Protein AF-A0A7C0W9D6-F1 (afdb_monomer_lite)

Foldseek 3Di:
DPDQQEDEAEAQADAQADDPSHVVSLVCLPCVVVVRYHYAYEYADAFAHADTHPPSDDPVCVVRYHHWYFPAPRRVVVVVPRRYDPPDPDDPPVPPPVQPPHSRPRCCVRRVVVVVVVVVD

Structure (mmCIF, N/CA/C/O backbone):
data_AF-A0A7C0W9D6-F1
#
_entry.id   AF-A0A7C0W9D6-F1
#
loop_
_atom_site.group_PDB
_atom_site.id
_atom_site.type_symbol
_atom_site.label_atom_id
_atom_site.label_alt_id
_atom_site.label_comp_id
_atom_site.label_asym_id
_atom_site.label_entity_id
_atom_site.label_seq_id
_atom_site.pdbx_PDB_ins_code
_atom_site.Cartn_x
_atom_site.Cartn_y
_atom_site.Cartn_z
_atom_site.occupancy
_atom_site.B_iso_or_equiv
_atom_site.auth_seq_id
_atom_site.auth_comp_id
_atom_site.auth_asym_id
_atom_site.auth_atom_id
_atom_site.pdbx_PDB_model_num
ATOM 1 N N . MET A 1 1 ? -15.245 0.325 27.986 1.00 41.31 1 MET A N 1
ATOM 2 C CA . MET A 1 1 ? -14.063 0.056 27.142 1.00 41.31 1 MET A CA 1
ATOM 3 C C . MET A 1 1 ? -14.524 0.199 25.704 1.00 41.31 1 MET A C 1
ATOM 5 O O . MET A 1 1 ? -15.308 -0.630 25.262 1.00 41.31 1 MET A O 1
ATOM 9 N N . SER A 1 2 ? -14.191 1.303 25.029 1.00 49.22 2 SER A N 1
ATOM 10 C CA . SER A 1 2 ? -14.479 1.417 23.593 1.00 49.22 2 SER A CA 1
ATOM 11 C C . SER A 1 2 ? -13.699 0.322 22.882 1.00 49.22 2 SER A C 1
ATOM 13 O O . SER A 1 2 ? -12.507 0.193 23.136 1.00 49.22 2 SER A O 1
ATOM 15 N N . ALA A 1 3 ? -14.365 -0.480 22.052 1.00 60.12 3 ALA A N 1
ATOM 16 C CA . ALA A 1 3 ? -13.686 -1.446 21.201 1.00 60.12 3 ALA A CA 1
ATOM 17 C C . ALA A 1 3 ? -12.587 -0.721 20.410 1.00 60.12 3 ALA A C 1
ATOM 19 O O . ALA A 1 3 ? -12.863 0.323 19.808 1.00 60.12 3 ALA A O 1
ATOM 20 N N . ASP A 1 4 ? -11.359 -1.240 20.453 1.00 72.75 4 ASP A N 1
ATOM 21 C CA . ASP A 1 4 ? -10.243 -0.680 19.696 1.00 72.75 4 ASP A CA 1
ATOM 22 C C . ASP A 1 4 ? -10.638 -0.610 18.220 1.00 72.75 4 ASP A C 1
ATOM 24 O O . ASP A 1 4 ? -10.953 -1.621 17.584 1.00 72.75 4 ASP A O 1
ATOM 28 N N . LYS A 1 5 ? -10.694 0.608 17.676 1.00 86.81 5 LYS A N 1
ATOM 29 C CA . LYS A 1 5 ? -11.152 0.847 16.307 1.00 86.81 5 LYS A CA 1
ATOM 30 C C . LYS A 1 5 ? -10.018 0.544 15.328 1.00 86.81 5 LYS A C 1
ATOM 32 O O . LYS A 1 5 ? -9.385 1.449 14.786 1.00 86.81 5 LYS A O 1
ATOM 37 N N . ASN A 1 6 ? -9.746 -0.739 15.129 1.00 92.06 6 ASN A N 1
ATOM 38 C CA . ASN A 1 6 ? -8.698 -1.215 14.233 1.00 92.06 6 ASN A CA 1
ATOM 39 C C . ASN A 1 6 ? -9.218 -1.303 12.789 1.00 92.06 6 ASN A C 1
ATOM 41 O O . ASN A 1 6 ? -10.291 -1.852 12.537 1.00 92.06 6 ASN A O 1
ATOM 45 N N . ILE A 1 7 ? -8.450 -0.779 11.832 1.00 94.06 7 ILE A N 1
ATOM 46 C CA . ILE A 1 7 ? -8.747 -0.840 10.396 1.00 94.06 7 ILE A CA 1
ATOM 47 C C . ILE A 1 7 ? -7.572 -1.484 9.667 1.00 94.06 7 ILE A C 1
ATOM 49 O O . ILE A 1 7 ? -6.440 -1.009 9.750 1.00 94.06 7 ILE A O 1
ATOM 53 N N . LEU A 1 8 ? -7.867 -2.515 8.875 1.00 95.81 8 LEU A N 1
ATOM 54 C CA . LEU A 1 8 ? -6.942 -3.060 7.888 1.00 95.81 8 LEU A CA 1
ATOM 55 C C . LEU A 1 8 ? -7.242 -2.453 6.513 1.00 95.81 8 LEU A C 1
ATOM 57 O O . LEU A 1 8 ? -8.233 -2.796 5.868 1.00 95.81 8 LEU A O 1
ATOM 61 N N . LEU A 1 9 ? -6.370 -1.563 6.047 1.00 96.19 9 LEU A N 1
ATOM 62 C CA . LEU A 1 9 ? -6.449 -0.967 4.720 1.00 96.19 9 LEU A CA 1
ATOM 63 C C . LEU A 1 9 ? -5.709 -1.856 3.714 1.00 96.19 9 LEU A C 1
ATOM 65 O O . LEU A 1 9 ? -4.505 -2.056 3.825 1.00 96.19 9 LEU A O 1
ATOM 69 N N . ILE A 1 10 ? -6.406 -2.389 2.712 1.00 96.19 10 ILE A N 1
ATOM 70 C CA . ILE A 1 10 ? -5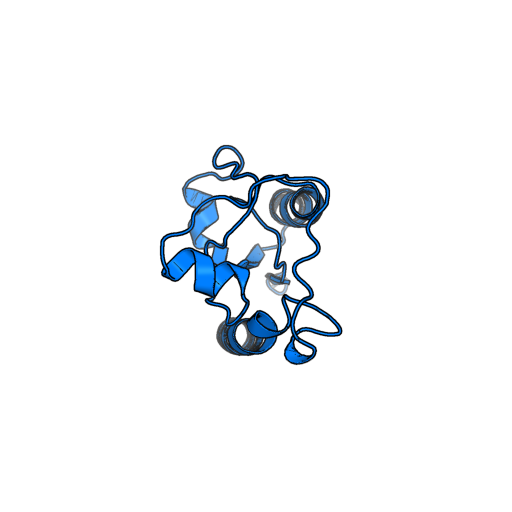.792 -3.229 1.673 1.00 96.19 10 ILE A CA 1
ATOM 71 C C . ILE A 1 10 ? -5.666 -2.403 0.398 1.00 96.19 10 ILE A C 1
ATOM 73 O O . ILE A 1 10 ? -6.663 -2.086 -0.248 1.00 96.19 10 ILE A O 1
ATOM 77 N N . ALA A 1 11 ? -4.436 -2.055 0.026 1.00 95.31 11 ALA A N 1
ATOM 78 C CA . ALA A 1 11 ? -4.179 -1.211 -1.133 1.00 95.31 11 ALA A CA 1
ATOM 79 C C . ALA A 1 11 ? -2.944 -1.687 -1.897 1.00 95.31 11 ALA A C 1
ATOM 81 O O . ALA A 1 11 ? -1.824 -1.626 -1.394 1.00 95.31 11 ALA A O 1
ATOM 82 N N . TYR A 1 12 ? -3.135 -2.110 -3.150 1.00 93.81 12 TYR A N 1
ATOM 83 C CA . TYR A 1 12 ? -2.014 -2.489 -4.017 1.00 93.81 12 TYR A CA 1
ATOM 84 C C . TYR A 1 12 ? -1.092 -1.291 -4.295 1.00 93.81 12 TYR A C 1
ATOM 86 O O . TYR A 1 12 ? 0.126 -1.425 -4.306 1.00 93.81 12 TYR A O 1
ATOM 94 N N . TYR A 1 13 ? -1.678 -0.109 -4.501 1.00 92.88 13 TYR A N 1
ATOM 95 C CA . TYR A 1 13 ? -0.947 1.133 -4.727 1.00 92.88 13 TYR A CA 1
ATOM 96 C C . TYR A 1 13 ? -0.814 1.908 -3.416 1.00 92.88 13 TYR A C 1
ATOM 98 O O . TYR A 1 13 ? -1.795 2.453 -2.910 1.00 92.88 13 TYR A O 1
ATOM 106 N N . PHE A 1 14 ? 0.400 1.961 -2.877 1.00 94.69 14 PHE A N 1
ATOM 107 C CA . PHE A 1 14 ? 0.755 2.707 -1.669 1.00 94.69 14 PHE A CA 1
ATOM 108 C C . PHE A 1 14 ? 2.216 3.187 -1.766 1.00 94.69 14 PHE A C 1
ATOM 110 O O . PHE A 1 14 ? 2.976 2.591 -2.545 1.00 94.69 14 PHE A O 1
ATOM 117 N N . PRO A 1 15 ? 2.651 4.232 -1.029 1.00 92.81 15 PRO A N 1
ATOM 118 C CA . PRO A 1 15 ? 4.053 4.619 -1.024 1.00 92.81 15 PRO A CA 1
ATOM 119 C C . PRO A 1 15 ? 4.971 3.432 -0.650 1.00 92.81 15 PRO A C 1
ATOM 121 O O . PRO A 1 15 ? 4.622 2.589 0.185 1.00 92.81 15 PRO A O 1
ATOM 124 N N . PRO A 1 16 ? 6.135 3.304 -1.304 1.00 91.69 16 PRO A N 1
ATOM 125 C CA . PRO A 1 16 ? 6.836 4.347 -2.052 1.00 91.69 16 PRO A CA 1
ATOM 126 C C . PRO A 1 16 ? 6.434 4.480 -3.530 1.00 91.69 16 PRO A C 1
ATOM 128 O O . PRO A 1 16 ? 7.131 5.146 -4.279 1.00 91.69 16 PRO A O 1
ATOM 131 N N . LEU A 1 17 ? 5.356 3.855 -4.011 1.00 91.06 17 LEU A N 1
ATOM 132 C CA . LEU A 1 17 ? 4.892 4.086 -5.386 1.00 91.06 17 LEU A CA 1
ATOM 133 C C . LEU A 1 17 ? 4.437 5.558 -5.552 1.00 91.06 17 LEU A C 1
ATOM 135 O O . LEU A 1 17 ? 3.785 6.105 -4.667 1.00 91.06 17 LEU A O 1
ATOM 139 N N . GLY A 1 18 ? 4.791 6.212 -6.665 1.00 85.56 18 GLY A N 1
ATOM 140 C CA . GLY A 1 18 ? 4.623 7.670 -6.828 1.00 85.56 18 GLY A CA 1
ATOM 141 C C . GLY A 1 18 ? 3.372 8.146 -7.584 1.00 85.56 18 GLY A C 1
ATOM 142 O O . GLY A 1 18 ? 2.940 9.281 -7.394 1.00 85.56 18 GLY A O 1
ATOM 143 N N . MET A 1 19 ? 2.757 7.286 -8.402 1.00 83.19 19 MET A N 1
ATOM 144 C CA . MET A 1 19 ? 1.717 7.684 -9.373 1.00 83.19 19 MET A CA 1
ATOM 145 C C . MET A 1 19 ? 0.306 7.829 -8.762 1.00 83.19 19 MET A C 1
ATOM 147 O O . MET A 1 19 ? 0.031 7.374 -7.653 1.00 83.19 19 MET A O 1
ATOM 151 N N . GLY A 1 20 ? -0.640 8.365 -9.545 1.00 78.44 20 GLY A N 1
ATOM 152 C CA . GLY A 1 20 ? -1.996 8.750 -9.108 1.00 78.44 20 GLY A CA 1
ATOM 153 C C . GLY A 1 20 ? -2.865 7.686 -8.412 1.00 78.44 20 GLY A C 1
ATOM 154 O O . GLY A 1 20 ? -3.822 8.043 -7.730 1.00 78.44 20 GLY A O 1
ATOM 155 N N . GLY A 1 21 ? -2.535 6.393 -8.500 1.00 82.06 21 GLY A N 1
ATOM 156 C CA . GLY A 1 21 ? -3.222 5.335 -7.741 1.00 82.06 21 GLY A CA 1
ATOM 157 C C . GLY A 1 21 ? -2.979 5.375 -6.224 1.00 82.06 21 GLY A C 1
ATOM 158 O O . GLY A 1 21 ? -3.708 4.734 -5.474 1.00 82.06 21 GLY A O 1
ATOM 159 N N . VAL A 1 22 ? -1.973 6.128 -5.771 1.00 91.50 22 VAL A N 1
ATOM 160 C CA . VAL A 1 22 ? -1.460 6.101 -4.392 1.00 91.50 22 VAL A CA 1
ATOM 161 C C . VAL A 1 22 ? -2.120 7.143 -3.484 1.00 91.50 22 VAL A C 1
ATOM 163 O O . VAL A 1 22 ? -2.215 6.946 -2.276 1.00 91.50 22 VAL A O 1
ATOM 166 N N . GLY A 1 23 ? -2.631 8.241 -4.048 1.00 92.25 23 GLY A N 1
ATOM 167 C CA . GLY A 1 23 ? -3.124 9.375 -3.258 1.00 92.25 23 GLY A CA 1
ATOM 168 C C . GLY A 1 23 ? -4.269 9.024 -2.300 1.00 92.25 23 GLY A C 1
ATOM 169 O O . GLY A 1 23 ? -4.267 9.471 -1.157 1.00 92.25 23 GLY A O 1
ATOM 170 N N . ARG A 1 24 ? -5.226 8.185 -2.725 1.00 92.69 24 ARG A N 1
ATOM 171 C CA . ARG A 1 24 ? -6.401 7.838 -1.900 1.00 92.69 24 ARG A CA 1
ATOM 172 C C . ARG A 1 24 ? -6.040 6.959 -0.706 1.00 92.69 24 ARG A C 1
ATOM 174 O O . ARG A 1 24 ? -6.488 7.223 0.404 1.00 92.69 24 ARG A O 1
ATOM 181 N N . SER A 1 25 ? -5.240 5.919 -0.936 1.00 94.62 25 SER A N 1
ATOM 182 C CA . SER A 1 25 ? -4.799 5.009 0.124 1.00 94.62 25 SER A CA 1
ATOM 183 C C . SER A 1 25 ? -3.904 5.735 1.126 1.00 94.62 25 SER A C 1
ATOM 185 O O . SER A 1 25 ? -4.084 5.570 2.328 1.00 94.62 25 SER A O 1
ATOM 187 N N . TYR A 1 26 ? -3.009 6.601 0.642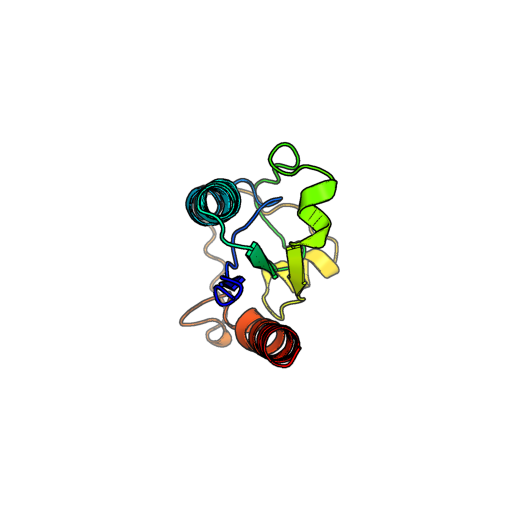 1.00 95.25 26 TYR A N 1
ATOM 188 C CA . TYR A 1 26 ? -2.174 7.443 1.493 1.00 95.25 26 TYR A CA 1
ATOM 189 C C . TYR A 1 26 ? -2.995 8.420 2.348 1.00 95.25 26 TYR A C 1
ATOM 191 O O . TYR A 1 26 ? -2.792 8.487 3.559 1.00 95.25 26 TYR A O 1
ATOM 199 N N . ALA A 1 27 ? -3.970 9.117 1.757 1.00 94.31 27 ALA A N 1
ATOM 200 C CA . ALA A 1 27 ? -4.834 10.033 2.500 1.00 94.31 27 ALA A CA 1
ATOM 201 C C . ALA A 1 27 ? -5.605 9.311 3.621 1.00 94.31 27 ALA A C 1
ATOM 203 O O . ALA A 1 27 ? -5.617 9.775 4.758 1.00 94.31 27 ALA A O 1
ATOM 204 N N . LEU A 1 28 ? -6.193 8.144 3.336 1.00 94.75 28 LEU A N 1
ATOM 205 C CA . LEU A 1 28 ? -6.878 7.348 4.361 1.00 94.75 28 LEU A CA 1
ATOM 206 C C . LEU A 1 28 ? -5.928 6.927 5.486 1.00 94.75 28 LEU A C 1
ATOM 208 O O . LEU A 1 28 ? -6.267 7.091 6.655 1.00 94.75 28 LEU A O 1
ATOM 212 N N . PHE A 1 29 ? -4.736 6.436 5.138 1.00 95.31 29 PHE A N 1
ATOM 213 C CA . PHE A 1 29 ? -3.724 6.023 6.109 1.00 95.31 29 PHE A CA 1
ATOM 214 C C . PHE A 1 29 ? -3.312 7.164 7.053 1.00 95.31 29 PHE A C 1
ATOM 216 O O . PHE A 1 29 ? -3.193 6.939 8.252 1.00 95.31 29 PHE A O 1
ATOM 223 N N . ARG A 1 30 ? -3.159 8.393 6.543 1.00 94.31 30 ARG A N 1
ATOM 224 C CA . ARG A 1 30 ? -2.742 9.553 7.352 1.00 94.31 30 ARG A CA 1
ATOM 225 C C . ARG A 1 30 ? -3.871 10.192 8.157 1.00 94.31 30 ARG A C 1
ATOM 227 O O . ARG A 1 30 ? -3.619 10.691 9.248 1.00 94.31 30 ARG A O 1
ATOM 234 N N . HIS A 1 31 ? -5.103 10.208 7.646 1.00 94.62 31 HIS A N 1
ATOM 235 C CA . HIS A 1 31 ? -6.197 10.937 8.298 1.00 94.62 31 HIS A CA 1
ATOM 236 C C . HIS A 1 31 ? -6.982 10.103 9.314 1.00 94.62 31 HIS A C 1
ATOM 238 O O . HIS A 1 31 ? -7.417 10.646 10.325 1.00 94.62 31 HIS A O 1
ATOM 244 N N . LEU A 1 32 ? -7.155 8.797 9.096 1.00 93.69 32 LEU A N 1
ATOM 245 C CA . LEU A 1 32 ? -7.920 7.934 10.008 1.00 93.69 32 LEU A CA 1
ATOM 246 C C . LEU A 1 32 ? -7.366 7.887 11.452 1.00 93.69 32 LEU A C 1
ATOM 248 O O . LEU A 1 32 ? -8.188 7.909 12.373 1.00 93.69 32 LEU A O 1
ATOM 252 N N . PRO A 1 33 ? -6.038 7.912 11.698 1.00 92.19 33 PRO A N 1
ATOM 253 C CA . PRO A 1 33 ? -5.491 8.032 13.052 1.00 92.19 33 PRO A CA 1
ATOM 254 C C . PRO A 1 33 ? -5.997 9.251 13.829 1.00 92.19 33 PRO A C 1
ATOM 256 O O . PRO A 1 33 ? -6.300 9.135 15.016 1.00 92.19 33 PRO A O 1
ATOM 259 N N . ASN A 1 34 ? -6.223 10.385 13.155 1.00 92.81 34 ASN A N 1
ATOM 260 C CA . ASN A 1 34 ? -6.761 11.601 13.783 1.00 92.81 34 ASN A CA 1
ATOM 261 C C . ASN A 1 34 ? -8.218 11.443 14.252 1.00 92.81 34 ASN A C 1
ATOM 263 O O . ASN A 1 34 ? -8.700 12.233 15.058 1.00 92.81 34 ASN A O 1
ATOM 267 N N . HIS A 1 35 ? -8.922 10.417 13.769 1.00 91.94 35 HIS A N 1
ATOM 268 C CA . HIS A 1 35 ? -10.281 10.069 14.186 1.00 91.94 35 HIS A CA 1
ATOM 269 C C . HIS A 1 35 ? -10.314 8.913 15.204 1.00 91.94 35 HIS A C 1
ATOM 271 O O . HIS A 1 35 ? -11.378 8.344 15.465 1.00 91.94 35 HIS A O 1
ATOM 277 N N . GLY A 1 36 ? -9.161 8.561 15.785 1.00 91.12 36 GLY A N 1
ATOM 278 C CA . GLY A 1 36 ? -9.039 7.514 16.800 1.00 91.12 36 GLY A CA 1
ATOM 279 C C . GLY A 1 36 ? -9.071 6.093 16.237 1.00 91.12 36 GLY A C 1
ATOM 280 O O . GLY A 1 36 ? -9.425 5.168 16.967 1.00 91.12 36 GLY A O 1
ATOM 281 N N . TYR A 1 37 ? -8.746 5.912 14.953 1.00 93.00 37 TYR A N 1
ATOM 282 C CA . TYR A 1 37 ? -8.587 4.589 14.347 1.00 93.00 37 TYR A CA 1
ATOM 283 C C . TYR A 1 37 ? -7.122 4.171 14.326 1.00 93.00 37 TYR A C 1
ATOM 285 O O . TYR A 1 37 ? -6.259 4.936 13.901 1.00 93.00 37 TYR A O 1
ATOM 293 N N . ARG A 1 38 ? -6.835 2.921 14.681 1.00 92.62 38 ARG A N 1
ATOM 294 C CA . ARG A 1 38 ? -5.516 2.335 14.438 1.00 92.62 38 ARG A CA 1
ATOM 295 C C . ARG A 1 38 ? -5.516 1.701 13.054 1.00 92.62 38 ARG A C 1
ATOM 297 O O . ARG A 1 38 ? -6.258 0.752 12.809 1.00 92.62 38 ARG A O 1
ATOM 304 N N . VAL A 1 39 ? -4.712 2.239 12.142 1.00 94.81 39 VAL A N 1
ATOM 305 C CA . VAL A 1 39 ? -4.673 1.779 10.750 1.00 94.81 39 VAL A CA 1
ATOM 306 C C . VAL A 1 39 ? -3.434 0.941 10.510 1.00 94.81 39 VAL A C 1
ATOM 308 O O . VAL A 1 39 ? -2.317 1.409 10.694 1.00 94.81 39 VAL A O 1
ATOM 311 N N . THR A 1 40 ? -3.639 -0.272 10.018 1.00 95.81 40 THR A N 1
ATOM 312 C CA . THR A 1 40 ? -2.587 -1.095 9.428 1.00 95.81 40 THR A CA 1
ATOM 313 C C . THR A 1 40 ? -2.846 -1.180 7.936 1.00 95.81 40 THR A C 1
ATOM 315 O O . THR A 1 40 ? -3.973 -1.441 7.517 1.00 95.81 40 THR A O 1
ATOM 318 N N . ILE A 1 41 ? -1.824 -0.968 7.112 1.00 96.62 41 ILE A N 1
ATOM 319 C CA . ILE A 1 41 ? -1.949 -1.078 5.661 1.00 96.62 41 ILE A CA 1
ATOM 320 C C . ILE A 1 41 ? -1.232 -2.313 5.133 1.00 96.62 41 ILE A C 1
ATOM 322 O O . ILE A 1 41 ? -0.062 -2.557 5.409 1.00 96.62 41 ILE A O 1
ATOM 326 N N . LEU A 1 42 ? -1.947 -3.087 4.324 1.00 97.25 42 LEU A N 1
ATOM 327 C CA . LEU A 1 42 ? -1.428 -4.209 3.567 1.00 97.25 42 LEU A CA 1
ATOM 328 C C . LEU A 1 42 ? -1.230 -3.790 2.109 1.00 97.25 42 LEU A C 1
ATOM 330 O O . LEU A 1 42 ? -2.189 -3.482 1.398 1.00 97.25 42 LEU A O 1
ATOM 334 N N . THR A 1 43 ? 0.019 -3.823 1.654 1.00 96.25 43 THR A N 1
ATOM 335 C CA . THR A 1 43 ? 0.400 -3.430 0.293 1.00 96.25 43 THR A CA 1
ATOM 336 C C . THR A 1 43 ? 1.412 -4.396 -0.332 1.00 96.25 43 THR A C 1
ATOM 338 O O . THR A 1 43 ? 1.808 -5.402 0.270 1.00 96.25 43 THR A O 1
ATOM 341 N N . VAL A 1 44 ? 1.791 -4.145 -1.583 1.00 95.50 44 VAL A N 1
ATOM 342 C CA . VAL A 1 44 ? 2.735 -4.970 -2.340 1.00 95.50 44 VAL A CA 1
ATOM 343 C C . VAL A 1 44 ? 4.181 -4.541 -2.062 1.00 95.50 44 VAL A C 1
ATOM 345 O O . VAL A 1 44 ? 4.480 -3.371 -1.829 1.00 95.50 44 VAL A O 1
ATOM 348 N N . LYS A 1 45 ? 5.117 -5.493 -2.083 1.00 94.88 45 LYS A N 1
ATOM 349 C CA . LYS A 1 45 ? 6.560 -5.199 -2.128 1.00 94.88 45 LYS A CA 1
ATOM 350 C C . LYS A 1 45 ? 6.930 -4.521 -3.455 1.00 94.88 45 LYS A C 1
ATOM 352 O O . LYS A 1 45 ? 6.181 -4.606 -4.418 1.00 94.88 45 LYS A O 1
ATOM 357 N N . ASN A 1 46 ? 8.124 -3.935 -3.537 1.00 92.00 46 ASN A N 1
ATOM 358 C CA . ASN A 1 46 ? 8.594 -3.202 -4.721 1.00 92.00 46 ASN A CA 1
ATOM 359 C C . ASN A 1 46 ? 8.348 -3.947 -6.048 1.00 92.00 46 ASN A C 1
ATOM 361 O O . ASN A 1 46 ? 8.631 -5.137 -6.181 1.00 92.00 46 ASN A O 1
ATOM 365 N N . ILE A 1 47 ? 7.850 -3.238 -7.047 1.00 91.00 47 ILE A N 1
ATOM 366 C CA . ILE A 1 47 ? 7.544 -3.777 -8.373 1.00 91.00 47 ILE A CA 1
ATOM 367 C C . ILE A 1 47 ? 8.187 -2.906 -9.447 1.00 91.00 47 ILE A C 1
ATOM 369 O O . ILE A 1 47 ? 8.575 -1.769 -9.196 1.00 91.00 47 ILE A O 1
ATOM 373 N N . VAL A 1 48 ? 8.262 -3.382 -10.683 1.00 88.06 48 VAL A N 1
ATOM 374 C CA . VAL A 1 48 ? 8.576 -2.488 -11.798 1.00 88.06 48 VAL A CA 1
ATOM 375 C C . VAL A 1 48 ? 7.469 -1.443 -11.902 1.00 88.06 48 VAL A C 1
ATOM 377 O O . VAL A 1 48 ? 6.323 -1.765 -12.227 1.00 88.06 48 VAL A O 1
ATOM 380 N N . TYR A 1 49 ? 7.820 -0.195 -11.604 1.00 86.12 49 TYR A N 1
ATOM 381 C CA . TYR A 1 49 ? 6.900 0.932 -11.596 1.00 86.12 49 TYR A CA 1
ATOM 382 C C . TYR A 1 49 ? 7.579 2.180 -12.173 1.00 86.12 49 TYR A C 1
ATOM 384 O O . TYR A 1 49 ? 8.806 2.276 -12.089 1.00 86.12 49 TYR A O 1
ATOM 392 N N . PRO A 1 50 ? 6.829 3.107 -12.798 1.00 85.06 50 PRO A N 1
ATOM 393 C CA . PRO A 1 50 ? 7.420 4.297 -13.408 1.00 85.06 50 PRO A CA 1
ATOM 394 C C . PRO A 1 50 ? 8.133 5.209 -12.406 1.00 85.06 50 PRO A C 1
ATOM 396 O O . PRO A 1 50 ? 9.229 5.689 -12.686 1.00 85.06 50 PRO A O 1
ATOM 399 N N . GLU A 1 51 ? 7.528 5.419 -11.237 1.00 87.25 51 GLU A N 1
ATOM 400 C CA . GLU A 1 51 ? 7.955 6.447 -10.291 1.00 87.25 51 GLU A CA 1
ATOM 401 C C . GLU A 1 51 ? 7.876 5.958 -8.846 1.00 87.25 51 GLU A C 1
ATOM 403 O O . GLU A 1 51 ? 6.895 5.325 -8.446 1.00 87.25 51 GLU A O 1
ATOM 408 N N . TYR A 1 52 ? 8.908 6.288 -8.073 1.00 89.75 52 TYR A N 1
ATOM 409 C CA . TYR A 1 52 ? 8.993 6.018 -6.646 1.00 89.75 52 TYR A CA 1
ATOM 410 C C . TYR A 1 52 ? 9.154 7.333 -5.883 1.00 89.75 52 TYR A C 1
ATOM 412 O O . TYR A 1 52 ? 10.073 8.095 -6.168 1.00 89.75 52 TYR A O 1
ATOM 420 N N . ASP A 1 53 ? 8.281 7.566 -4.910 1.00 89.75 53 ASP A N 1
ATOM 421 C CA . ASP A 1 53 ? 8.305 8.710 -4.008 1.00 89.75 53 ASP A CA 1
ATOM 422 C C . ASP A 1 53 ? 8.448 8.214 -2.563 1.00 89.75 53 ASP A C 1
ATOM 424 O O . ASP A 1 53 ? 7.500 7.722 -1.946 1.00 89.75 53 ASP A O 1
ATOM 428 N N . HIS A 1 54 ? 9.668 8.324 -2.039 1.00 87.62 54 HIS A N 1
ATOM 429 C CA . HIS A 1 54 ? 10.012 7.936 -0.672 1.00 87.62 54 HIS A CA 1
ATOM 430 C C . HIS A 1 54 ? 9.765 9.055 0.348 1.00 87.62 54 HIS A C 1
ATOM 432 O O . HIS A 1 54 ? 9.865 8.806 1.542 1.00 87.62 54 HIS A O 1
ATOM 438 N N . THR A 1 55 ? 9.435 10.272 -0.096 1.00 88.12 55 THR A N 1
ATOM 439 C CA . THR A 1 55 ? 9.296 11.440 0.792 1.00 88.12 55 THR A CA 1
ATOM 440 C C . THR A 1 55 ? 7.977 11.455 1.564 1.00 88.12 55 THR A C 1
ATOM 442 O O . THR A 1 55 ? 7.833 12.198 2.529 1.00 88.12 55 THR A O 1
ATOM 445 N N . ARG A 1 56 ? 7.011 10.624 1.152 1.00 84.12 56 ARG A N 1
ATOM 446 C CA . ARG A 1 56 ? 5.660 10.562 1.731 1.00 84.12 56 ARG A CA 1
ATOM 447 C C . ARG A 1 56 ? 5.547 9.729 3.009 1.00 84.12 56 ARG A C 1
ATOM 449 O O . ARG A 1 56 ? 4.489 9.766 3.620 1.00 84.12 56 ARG A O 1
ATOM 456 N N . LEU A 1 57 ? 6.560 8.948 3.380 1.00 88.12 57 LEU A N 1
ATOM 457 C CA . LEU A 1 57 ? 6.512 8.095 4.572 1.00 88.12 57 LEU A CA 1
ATOM 458 C C . LEU A 1 57 ? 7.552 8.536 5.593 1.00 88.12 57 LEU A C 1
ATOM 460 O O . LEU A 1 57 ? 8.692 8.835 5.239 1.00 88.12 57 LEU A O 1
ATOM 464 N N . GLU A 1 58 ? 7.157 8.520 6.859 1.00 88.19 58 GLU A N 1
ATOM 465 C CA . GLU A 1 58 ? 8.058 8.678 7.995 1.00 88.19 58 GLU A CA 1
ATOM 466 C C . GLU A 1 58 ? 8.560 7.299 8.458 1.00 88.19 58 GLU A C 1
ATOM 468 O O . GLU A 1 58 ? 7.917 6.275 8.229 1.00 88.19 58 GLU A O 1
ATOM 473 N N . GLY A 1 59 ? 9.713 7.239 9.133 1.00 85.50 59 GLY A N 1
ATOM 474 C CA . GLY A 1 59 ? 10.281 5.962 9.592 1.00 85.50 59 GLY A CA 1
ATOM 475 C C . GLY A 1 59 ? 9.380 5.192 10.570 1.00 85.50 59 GLY A C 1
ATOM 476 O O . GLY A 1 59 ? 9.402 3.966 10.581 1.00 85.50 59 GLY A O 1
ATOM 477 N N . SER A 1 60 ? 8.555 5.901 11.341 1.00 85.75 60 SER A N 1
ATOM 478 C CA . SER A 1 60 ? 7.551 5.335 12.252 1.00 85.75 60 SER A CA 1
ATOM 479 C C . SER A 1 60 ? 6.358 4.707 11.524 1.00 85.75 60 SER A C 1
ATOM 481 O O . SER A 1 60 ? 5.728 3.794 12.057 1.00 85.75 60 SER A O 1
ATOM 483 N N . ASP A 1 61 ? 6.045 5.148 10.300 1.00 89.38 61 ASP A N 1
ATOM 484 C CA . ASP A 1 61 ? 4.913 4.612 9.536 1.00 89.38 61 ASP A CA 1
ATOM 485 C C . ASP A 1 61 ? 5.147 3.143 9.149 1.00 89.38 61 ASP A C 1
ATOM 487 O O . ASP A 1 61 ? 4.193 2.373 9.029 1.00 89.38 61 ASP A O 1
ATOM 491 N N . GLU A 1 62 ? 6.411 2.733 8.991 1.00 89.75 62 GLU A N 1
ATOM 492 C CA . GLU A 1 62 ? 6.805 1.380 8.579 1.00 89.75 62 GLU A CA 1
ATOM 493 C C . GLU A 1 62 ? 6.325 0.284 9.543 1.00 89.75 62 GLU A C 1
ATOM 495 O O . GLU A 1 62 ? 6.067 -0.836 9.104 1.00 89.75 62 GLU A O 1
ATOM 500 N N . GLU A 1 63 ? 6.096 0.601 10.820 1.00 89.88 63 GLU A N 1
ATOM 501 C CA . GLU A 1 63 ? 5.528 -0.341 11.796 1.00 89.88 63 GLU A CA 1
ATOM 502 C C . GLU A 1 63 ? 4.095 -0.764 11.444 1.00 89.88 63 GLU A C 1
ATOM 504 O O . GLU A 1 63 ? 3.675 -1.889 11.721 1.00 89.88 63 GLU A O 1
ATOM 509 N N . ASN A 1 64 ? 3.344 0.125 10.790 1.00 93.38 64 ASN A N 1
ATOM 510 C CA . ASN A 1 64 ? 1.954 -0.099 10.407 1.00 93.38 64 ASN A CA 1
ATOM 511 C C . ASN A 1 64 ? 1.806 -0.537 8.941 1.00 93.38 64 ASN A C 1
ATOM 513 O O . ASN A 1 64 ? 0.679 -0.726 8.471 1.00 93.38 64 ASN A O 1
ATOM 517 N N . ILE A 1 65 ? 2.914 -0.709 8.207 1.00 95.81 65 ILE A N 1
ATOM 518 C CA . ILE A 1 65 ? 2.905 -1.070 6.787 1.00 95.81 65 ILE A CA 1
ATOM 519 C C . ILE A 1 65 ? 3.404 -2.501 6.584 1.00 95.81 65 ILE A C 1
ATOM 521 O O . ILE A 1 65 ? 4.584 -2.823 6.697 1.00 95.81 65 ILE A O 1
ATOM 525 N N . ILE A 1 66 ? 2.503 -3.371 6.143 1.00 96.12 66 ILE A N 1
ATOM 526 C CA . ILE A 1 66 ? 2.794 -4.773 5.860 1.00 96.12 66 ILE A CA 1
ATOM 527 C C . ILE A 1 66 ? 2.899 -4.966 4.350 1.00 96.12 66 ILE A C 1
ATOM 529 O O . ILE A 1 66 ? 1.931 -4.805 3.604 1.00 96.12 66 ILE A O 1
ATOM 533 N N . ARG A 1 67 ? 4.090 -5.354 3.878 1.00 96.06 67 ARG A N 1
ATOM 534 C CA . ARG A 1 67 ? 4.363 -5.565 2.447 1.00 96.06 67 ARG A CA 1
ATOM 535 C C . ARG A 1 67 ? 4.462 -7.037 2.089 1.00 96.06 67 ARG A C 1
ATOM 537 O O . ARG A 1 67 ? 5.348 -7.759 2.551 1.00 96.06 67 ARG A O 1
ATOM 544 N N . THR A 1 68 ? 3.605 -7.480 1.178 1.00 96.38 68 THR A N 1
ATOM 545 C CA . THR A 1 68 ? 3.569 -8.868 0.698 1.00 96.38 68 THR A CA 1
ATOM 546 C C . THR A 1 68 ? 4.150 -9.010 -0.704 1.00 96.38 68 THR A C 1
ATOM 548 O O . THR A 1 68 ? 4.120 -8.091 -1.520 1.00 96.38 68 THR A O 1
ATOM 551 N N . GLY A 1 69 ? 4.741 -10.174 -0.983 1.00 93.62 69 GLY A N 1
ATOM 552 C CA . GLY A 1 69 ? 5.153 -10.512 -2.345 1.00 93.62 69 GLY A CA 1
ATOM 553 C C . GLY A 1 69 ? 3.944 -10.720 -3.256 1.00 93.62 69 GLY A C 1
ATOM 554 O O . GLY A 1 69 ? 2.836 -10.959 -2.784 1.00 93.62 69 GLY A O 1
ATOM 555 N N . SER A 1 70 ? 4.164 -10.672 -4.563 1.00 92.38 70 SER A N 1
ATOM 556 C CA . SER A 1 70 ? 3.148 -10.952 -5.574 1.00 92.38 70 SER A CA 1
ATOM 557 C C . SER A 1 70 ? 3.741 -11.783 -6.708 1.00 92.38 70 SER A C 1
ATOM 559 O O . SER A 1 70 ? 4.943 -11.729 -6.972 1.00 92.38 70 SER A O 1
ATOM 561 N N . TYR A 1 71 ? 2.886 -12.545 -7.386 1.00 88.69 71 TYR A N 1
ATOM 562 C CA . TYR A 1 71 ? 3.239 -13.302 -8.593 1.00 88.69 71 TYR A CA 1
ATOM 563 C C . TYR A 1 71 ? 2.835 -12.549 -9.869 1.00 88.69 71 TYR A C 1
ATOM 565 O O . TYR A 1 71 ? 2.446 -13.151 -10.867 1.00 88.69 71 TYR A O 1
ATOM 573 N N . ASP A 1 72 ? 2.852 -11.215 -9.817 1.00 86.50 72 ASP A N 1
ATOM 574 C CA . ASP A 1 72 ? 2.545 -10.376 -10.973 1.00 86.50 72 ASP A CA 1
ATOM 575 C C . ASP A 1 72 ? 3.789 -10.160 -11.864 1.00 86.50 72 ASP A C 1
ATOM 577 O O . ASP A 1 72 ? 4.923 -10.231 -11.374 1.00 86.50 72 ASP A O 1
ATOM 581 N N . PRO A 1 73 ? 3.611 -9.875 -13.173 1.00 85.06 73 PRO A N 1
ATOM 582 C CA . PRO A 1 73 ? 4.732 -9.656 -14.090 1.00 85.06 73 PRO A CA 1
ATOM 583 C C . PRO A 1 73 ? 5.682 -8.563 -13.611 1.00 85.06 73 PRO A C 1
ATOM 585 O O . PRO A 1 73 ? 6.896 -8.680 -13.739 1.00 85.06 73 PRO A O 1
ATOM 588 N N . SER A 1 74 ? 5.133 -7.493 -13.033 1.00 86.19 74 SER A N 1
ATOM 589 C CA . SER A 1 74 ? 5.911 -6.352 -12.555 1.00 86.19 74 SER A CA 1
ATOM 590 C C . SER A 1 74 ? 6.834 -6.702 -11.389 1.00 86.19 74 SER A C 1
ATOM 592 O O . SER A 1 74 ? 7.947 -6.188 -11.329 1.00 86.19 74 SER A O 1
ATOM 594 N N . ARG A 1 75 ? 6.419 -7.586 -10.484 1.00 88.06 75 ARG A N 1
ATOM 595 C CA . ARG A 1 75 ? 7.231 -8.069 -9.370 1.00 88.06 75 ARG A CA 1
ATOM 596 C C . ARG A 1 75 ? 8.266 -9.071 -9.846 1.00 88.06 75 ARG A C 1
ATOM 598 O O . ARG A 1 75 ? 9.405 -8.994 -9.402 1.00 88.06 75 ARG A O 1
ATOM 605 N N . LEU A 1 76 ? 7.902 -9.967 -10.762 1.00 86.81 76 LEU A N 1
ATOM 606 C CA . LEU A 1 76 ? 8.855 -10.915 -11.336 1.00 86.81 76 LEU A CA 1
ATOM 607 C C . LEU A 1 76 ? 9.974 -10.186 -12.092 1.00 86.81 76 LEU A C 1
ATOM 609 O O . LEU A 1 76 ? 11.146 -10.450 -11.848 1.00 86.81 76 LEU A O 1
ATOM 613 N N . MET A 1 77 ? 9.622 -9.203 -12.925 1.00 86.12 77 MET A N 1
ATOM 614 C CA . MET A 1 77 ? 10.600 -8.342 -13.596 1.00 86.12 77 MET A CA 1
ATOM 615 C C . MET A 1 77 ? 11.469 -7.569 -12.594 1.00 86.12 77 MET A C 1
ATOM 617 O O . MET A 1 77 ? 12.672 -7.437 -12.809 1.00 86.12 77 MET A O 1
ATOM 621 N N . TYR A 1 78 ? 10.889 -7.113 -11.477 1.00 87.94 78 TYR A N 1
ATOM 622 C CA . TYR A 1 78 ? 11.640 -6.434 -10.417 1.00 87.94 78 TYR A CA 1
ATOM 623 C C . TYR A 1 78 ? 12.681 -7.350 -9.773 1.00 87.94 78 TYR A C 1
ATOM 625 O O . TYR A 1 78 ? 13.822 -6.950 -9.558 1.00 87.94 78 TYR A O 1
ATOM 633 N N . LEU A 1 79 ? 12.299 -8.598 -9.494 1.00 88.12 79 LEU A N 1
ATOM 634 C CA . LEU A 1 79 ? 13.203 -9.614 -8.957 1.00 88.12 79 LEU A CA 1
ATOM 635 C C . LEU A 1 79 ? 14.286 -10.021 -9.966 1.00 88.12 79 LEU A C 1
ATOM 637 O O . LEU A 1 79 ? 15.400 -10.321 -9.556 1.00 88.12 79 LEU A O 1
ATOM 641 N N . ALA A 1 80 ? 13.988 -9.963 -11.266 1.00 87.06 80 ALA A N 1
ATOM 642 C CA . ALA A 1 80 ? 14.955 -10.171 -12.344 1.00 87.06 80 ALA A CA 1
ATOM 643 C C . ALA A 1 80 ? 15.911 -8.975 -12.567 1.00 87.06 80 ALA A C 1
ATOM 645 O O . ALA A 1 80 ? 16.743 -9.017 -13.468 1.00 87.06 80 ALA A O 1
ATOM 646 N N . GLY A 1 81 ? 15.805 -7.906 -11.767 1.00 84.69 81 GLY A N 1
ATOM 647 C CA . GLY A 1 81 ? 16.721 -6.760 -11.791 1.00 84.69 81 GLY A CA 1
ATOM 648 C C . GLY A 1 81 ? 16.233 -5.549 -12.591 1.00 84.69 81 GLY A C 1
ATOM 649 O O . GLY A 1 81 ? 16.887 -4.504 -12.568 1.00 84.69 81 GLY A O 1
ATOM 650 N N . LEU A 1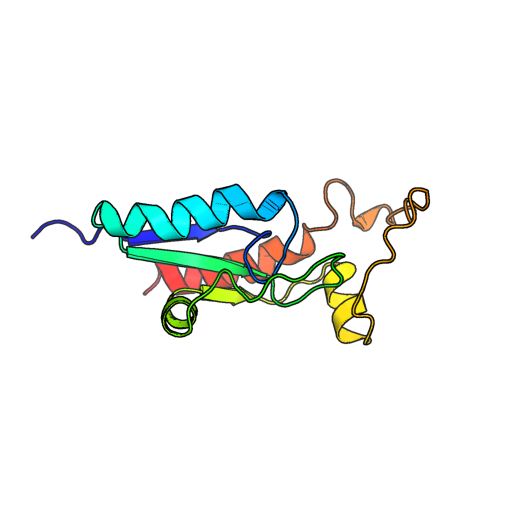 82 ? 15.071 -5.625 -13.248 1.00 83.19 82 LEU A N 1
ATOM 651 C CA . LEU A 1 82 ? 14.476 -4.472 -13.926 1.00 83.19 82 LEU A CA 1
ATOM 652 C C . LEU A 1 82 ? 13.875 -3.525 -12.882 1.00 83.19 82 LEU A C 1
ATOM 654 O O . LEU A 1 82 ? 13.057 -3.931 -12.068 1.00 83.19 82 LEU A O 1
ATOM 658 N N . ARG A 1 83 ? 14.262 -2.245 -12.882 1.00 70.81 83 ARG A N 1
ATOM 659 C CA . ARG A 1 83 ? 13.793 -1.286 -11.856 1.00 70.81 83 ARG A CA 1
ATOM 660 C C . ARG A 1 83 ? 12.732 -0.311 -12.353 1.00 70.81 83 ARG A C 1
ATOM 662 O O . ARG A 1 83 ? 11.822 0.025 -11.602 1.00 70.81 83 ARG A O 1
ATOM 669 N N . LYS A 1 84 ? 12.828 0.129 -13.609 1.00 68.00 84 LYS A N 1
ATOM 670 C CA . LYS A 1 84 ? 11.940 1.143 -14.190 1.00 68.00 84 LYS A CA 1
ATOM 671 C C . LYS A 1 84 ? 11.173 0.575 -15.372 1.00 68.00 84 LYS A C 1
ATOM 673 O O . LYS A 1 84 ? 11.750 -0.096 -16.224 1.00 68.00 84 LYS A O 1
ATOM 678 N N . LYS A 1 85 ? 9.879 0.889 -15.440 1.00 65.38 85 LYS A N 1
ATOM 679 C CA . LYS A 1 85 ? 9.121 0.751 -16.685 1.00 65.38 85 LYS A CA 1
ATOM 680 C C . LYS A 1 85 ? 9.372 2.015 -17.495 1.00 65.38 85 LYS A C 1
ATOM 682 O O . LYS A 1 85 ? 9.092 3.101 -16.992 1.00 65.38 85 LYS A O 1
ATOM 687 N N . ALA A 1 86 ? 9.895 1.894 -18.713 1.00 55.81 86 ALA A N 1
ATOM 688 C CA . ALA A 1 86 ? 9.933 3.036 -19.616 1.00 55.81 86 ALA A CA 1
ATOM 689 C C . ALA A 1 86 ? 8.486 3.498 -19.848 1.00 55.81 86 ALA A C 1
ATOM 691 O O . ALA A 1 86 ? 7.624 2.688 -20.199 1.00 55.81 86 ALA A O 1
ATOM 692 N N . VAL A 1 87 ? 8.206 4.779 -19.609 1.00 51.97 87 VAL A N 1
ATOM 693 C CA . VAL A 1 87 ? 6.931 5.406 -19.977 1.00 51.97 87 VAL A CA 1
ATOM 694 C C . VAL A 1 87 ? 6.982 5.659 -21.486 1.00 51.97 87 VAL A C 1
ATOM 696 O O . VAL A 1 87 ? 7.080 6.790 -21.939 1.00 51.97 87 VAL A O 1
ATOM 699 N N . SER A 1 88 ? 7.024 4.593 -22.286 1.00 41.75 88 SER A N 1
ATOM 700 C CA . SER A 1 88 ? 6.867 4.684 -23.734 1.00 41.75 88 SER A CA 1
ATOM 701 C C . SER A 1 88 ? 5.388 4.488 -24.058 1.00 41.75 88 SER A C 1
ATOM 703 O O . SER A 1 88 ? 4.806 3.426 -23.823 1.00 41.75 88 SER A O 1
ATOM 705 N N . GLY A 1 89 ? 4.757 5.559 -24.537 1.00 42.03 89 GLY A N 1
ATOM 706 C CA . GLY A 1 89 ? 3.326 5.654 -24.825 1.00 42.03 89 GLY A CA 1
ATOM 707 C C . GLY A 1 89 ? 2.857 4.821 -26.018 1.00 42.03 89 GLY A C 1
ATOM 708 O O . GLY A 1 89 ? 2.248 5.367 -26.926 1.00 42.03 89 GLY A O 1
ATOM 709 N N . GLY A 1 90 ? 3.117 3.513 -26.049 1.00 38.12 90 GLY A N 1
ATOM 710 C CA . GLY A 1 90 ? 2.697 2.716 -27.206 1.00 38.12 90 GLY A CA 1
ATOM 711 C C . GLY A 1 90 ? 2.914 1.210 -27.172 1.00 38.12 90 GLY A C 1
ATOM 712 O O . GLY A 1 90 ? 2.519 0.546 -28.119 1.00 38.12 90 GLY A O 1
ATOM 713 N N . ALA A 1 91 ? 3.485 0.628 -26.117 1.00 38.88 91 ALA A N 1
ATOM 714 C CA . ALA A 1 91 ? 3.595 -0.826 -26.022 1.00 38.88 91 ALA A CA 1
ATOM 715 C C . ALA A 1 91 ? 2.724 -1.342 -24.876 1.00 38.88 91 ALA A C 1
ATOM 717 O O . ALA A 1 91 ? 3.196 -1.605 -23.764 1.00 38.88 91 ALA A O 1
ATOM 718 N N . GLN A 1 92 ? 1.431 -1.534 -25.158 1.00 43.81 92 GLN A N 1
ATOM 719 C CA . GLN A 1 92 ? 0.715 -2.641 -24.537 1.00 43.81 92 GLN A CA 1
ATOM 720 C C . GLN A 1 92 ? 1.487 -3.900 -24.938 1.00 43.81 92 GLN A C 1
ATOM 722 O O . GLN A 1 92 ? 1.238 -4.477 -25.990 1.00 43.81 92 GLN A O 1
ATOM 727 N N . PHE A 1 93 ? 2.469 -4.308 -24.123 1.00 41.75 93 PHE A N 1
ATOM 728 C CA . PHE A 1 93 ? 2.879 -5.706 -24.100 1.00 41.75 93 PHE A CA 1
ATOM 729 C C . PHE A 1 93 ? 1.571 -6.468 -24.001 1.00 41.75 93 PHE A C 1
ATOM 731 O O . PHE A 1 93 ? 0.858 -6.291 -23.010 1.00 41.75 93 PHE A O 1
ATOM 738 N N . SER A 1 94 ? 1.217 -7.187 -25.065 1.00 46.31 94 SER A N 1
ATOM 739 C CA . SER A 1 94 ? 0.048 -8.045 -25.120 1.00 46.31 94 SER A CA 1
ATOM 740 C C . SER A 1 94 ? 0.170 -8.971 -23.925 1.00 46.31 94 SER A C 1
ATOM 742 O O . SER A 1 94 ? 0.938 -9.936 -23.956 1.00 46.31 94 SER A O 1
ATOM 744 N N . ALA A 1 95 ? -0.471 -8.593 -22.820 1.00 50.19 95 ALA A N 1
ATOM 745 C CA . ALA A 1 95 ? -0.385 -9.352 -21.598 1.00 50.19 95 ALA A CA 1
ATOM 746 C C . ALA A 1 95 ? -0.911 -10.733 -21.985 1.00 50.19 95 ALA A C 1
ATOM 748 O O . ALA A 1 95 ? -2.011 -10.804 -22.549 1.00 50.19 95 ALA A O 1
ATOM 749 N N . PRO A 1 96 ? -0.129 -11.811 -21.805 1.00 53.47 96 PRO A N 1
ATOM 750 C CA . PRO A 1 96 ? -0.611 -13.131 -22.161 1.00 53.47 96 PRO A CA 1
ATOM 751 C C . PRO A 1 96 ? -1.967 -13.338 -21.486 1.00 53.47 96 PRO A C 1
ATOM 753 O O . PRO A 1 96 ? -2.224 -12.821 -20.394 1.00 53.47 96 PRO A O 1
ATOM 756 N N . ARG A 1 97 ? -2.858 -14.061 -22.168 1.00 54.00 97 ARG A N 1
ATOM 757 C CA . ARG A 1 97 ? -4.270 -14.264 -21.799 1.00 54.00 97 ARG A CA 1
ATOM 758 C C . ARG A 1 97 ? -4.485 -14.720 -20.340 1.00 54.00 97 ARG A C 1
ATOM 760 O O . ARG A 1 97 ? -5.588 -14.596 -19.824 1.00 54.00 97 ARG A O 1
ATOM 767 N N . CYS A 1 98 ? -3.433 -15.169 -19.655 1.00 55.72 98 CYS A N 1
ATOM 768 C CA . CYS A 1 98 ? -3.403 -15.499 -18.231 1.00 55.72 98 CYS A CA 1
ATOM 769 C C . CYS A 1 98 ? -3.479 -14.305 -17.250 1.00 55.72 98 CYS A C 1
ATOM 771 O O . CYS A 1 98 ? -3.745 -14.536 -16.072 1.00 55.72 98 CYS A O 1
ATOM 773 N N . TYR A 1 99 ? -3.287 -13.053 -17.689 1.00 58.41 99 TYR A N 1
ATOM 774 C CA . TYR A 1 99 ? -3.392 -11.852 -16.833 1.00 58.41 99 TYR A CA 1
ATOM 775 C C . TYR A 1 99 ? -4.689 -11.059 -17.024 1.00 58.41 99 TYR A C 1
ATOM 777 O O . TYR A 1 99 ? -4.874 -10.017 -16.405 1.00 58.41 99 TYR A O 1
ATOM 785 N N . PHE A 1 100 ? -5.596 -11.543 -17.868 1.00 58.16 100 PHE A N 1
ATOM 786 C CA . PHE A 1 100 ? -6.954 -11.024 -17.970 1.00 58.16 100 PHE A CA 1
ATOM 787 C C . PHE A 1 100 ? -7.795 -11.633 -16.828 1.00 58.16 100 PHE A C 1
ATOM 789 O O . PHE A 1 100 ? -7.712 -12.846 -16.610 1.00 58.16 100 PHE A O 1
ATOM 796 N N . PRO A 1 101 ? -8.574 -10.861 -16.046 1.00 71.44 101 PRO A N 1
ATOM 797 C CA . PRO A 1 101 ? -8.976 -9.467 -16.262 1.00 71.44 101 PRO A CA 1
ATOM 798 C C . PRO A 1 101 ? -8.029 -8.403 -15.672 1.00 71.44 101 PRO A C 1
ATOM 800 O O . PRO A 1 101 ? -8.174 -7.235 -16.015 1.00 71.44 101 PRO A O 1
ATOM 803 N N . ASP A 1 102 ? -7.074 -8.772 -14.807 1.00 79.69 102 ASP A N 1
ATOM 804 C CA . ASP A 1 102 ? -6.152 -7.826 -14.157 1.00 79.69 102 ASP A CA 1
ATOM 805 C C . ASP A 1 102 ? -4.735 -8.409 -13.958 1.00 79.69 102 ASP A C 1
ATOM 807 O O . ASP A 1 102 ? -4.542 -9.476 -13.363 1.00 79.69 102 ASP A O 1
ATOM 811 N N . SER A 1 103 ? -3.721 -7.648 -14.385 1.00 80.50 103 SER A N 1
ATOM 812 C CA . SER A 1 103 ? -2.291 -7.943 -14.207 1.00 80.50 103 SER A CA 1
ATOM 813 C C . SER A 1 103 ? -1.834 -8.127 -12.753 1.00 80.50 103 SER A C 1
ATOM 815 O O . SER A 1 103 ? -0.757 -8.673 -12.513 1.00 80.50 103 SER A O 1
ATOM 817 N N . LYS A 1 104 ? -2.627 -7.674 -11.778 1.00 86.38 104 LYS A N 1
ATOM 818 C CA . LYS A 1 104 ? -2.335 -7.668 -10.339 1.00 86.38 104 LYS A CA 1
ATOM 819 C C . LYS A 1 104 ? -3.009 -8.806 -9.581 1.00 86.38 104 LYS A C 1
ATOM 821 O O . LYS A 1 104 ? -2.777 -8.961 -8.382 1.00 86.38 104 LYS A O 1
ATOM 826 N N . ARG A 1 105 ? -3.760 -9.674 -10.270 1.00 86.50 105 ARG A N 1
ATOM 827 C CA . ARG A 1 105 ? -4.402 -10.863 -9.679 1.00 86.50 105 ARG A CA 1
ATOM 828 C C . ARG A 1 105 ? -3.423 -11.741 -8.886 1.00 86.50 105 ARG A C 1
ATOM 830 O O . ARG A 1 105 ? -3.802 -12.316 -7.868 1.00 86.50 105 ARG A O 1
ATOM 837 N N . GLY A 1 106 ? -2.153 -11.789 -9.298 1.00 89.25 106 GLY A N 1
ATOM 838 C CA . GLY A 1 106 ? -1.086 -12.531 -8.614 1.00 89.25 106 GLY A CA 1
ATOM 839 C C . GLY A 1 106 ? -0.777 -12.069 -7.181 1.00 89.25 106 GLY A C 1
ATOM 840 O O . GLY A 1 106 ? -0.041 -12.755 -6.471 1.00 89.25 106 GLY A O 1
ATOM 841 N N . TRP A 1 107 ? -1.318 -10.934 -6.734 1.00 94.06 107 TRP A N 1
ATOM 842 C CA . TRP A 1 107 ? -1.169 -10.439 -5.364 1.00 94.06 107 TRP A CA 1
ATOM 843 C C . TRP A 1 107 ? -2.271 -10.915 -4.409 1.00 94.06 107 TRP A C 1
ATOM 845 O O . TRP A 1 107 ? -2.029 -11.007 -3.209 1.00 94.06 107 TRP A O 1
ATOM 855 N N . VAL A 1 108 ? -3.448 -11.289 -4.922 1.00 92.50 108 VAL A N 1
ATOM 856 C CA . VAL A 1 108 ? -4.628 -11.611 -4.097 1.00 92.50 108 VAL A CA 1
ATOM 857 C C . VAL A 1 108 ? -4.340 -12.733 -3.098 1.00 92.50 108 VAL A C 1
ATOM 859 O O . VAL A 1 108 ? -4.652 -12.598 -1.923 1.00 92.50 108 VAL A O 1
ATOM 862 N N . GLY A 1 109 ? -3.692 -13.821 -3.527 1.00 93.56 109 GLY A N 1
ATOM 863 C CA . GLY A 1 109 ? -3.376 -14.955 -2.648 1.00 93.56 109 GLY A CA 1
ATOM 864 C C . GLY A 1 109 ? -2.395 -14.609 -1.515 1.00 93.56 109 GLY A C 1
ATOM 865 O O . GLY A 1 109 ? -2.684 -14.882 -0.348 1.00 93.56 109 GLY A O 1
ATOM 866 N N . PRO A 1 110 ? -1.215 -14.029 -1.811 1.00 95.00 110 PRO A N 1
ATOM 867 C CA . PRO A 1 110 ? -0.310 -13.516 -0.783 1.00 95.00 110 PRO A CA 1
ATOM 868 C C . PRO A 1 110 ? -0.954 -12.489 0.157 1.00 95.00 110 PRO A C 1
ATOM 870 O O . PRO A 1 110 ? -0.772 -12.603 1.369 1.00 95.00 110 PRO A O 1
ATOM 873 N N . ALA A 1 111 ? -1.722 -11.538 -0.384 1.00 95.50 111 ALA A N 1
ATOM 874 C CA . ALA A 1 111 ? -2.416 -10.522 0.398 1.00 95.50 111 ALA A CA 1
ATOM 875 C C . ALA A 1 111 ? -3.454 -11.153 1.332 1.00 95.50 111 ALA A C 1
ATOM 877 O O . ALA A 1 111 ? -3.417 -10.914 2.532 1.00 95.50 111 ALA A O 1
ATOM 878 N N . TYR A 1 112 ? -4.309 -12.038 0.818 1.00 95.81 112 TYR A N 1
ATOM 879 C CA . TYR A 1 112 ? -5.316 -12.744 1.609 1.00 95.81 112 TYR A CA 1
ATOM 880 C C . TYR A 1 112 ? -4.693 -13.511 2.779 1.00 95.81 112 TYR A C 1
ATOM 882 O O . TYR A 1 112 ? -5.121 -13.365 3.920 1.00 95.81 112 TYR A O 1
ATOM 890 N N . ARG A 1 113 ? -3.619 -14.272 2.528 1.00 95.56 113 ARG A N 1
ATOM 891 C CA . ARG A 1 113 ? -2.916 -15.010 3.591 1.00 95.56 113 ARG A CA 1
ATOM 892 C C . ARG A 1 113 ? -2.327 -14.087 4.657 1.00 95.56 113 ARG A C 1
ATOM 894 O O . ARG A 1 113 ? -2.315 -14.456 5.824 1.00 95.56 113 ARG A O 1
ATOM 901 N N . ALA A 1 114 ? -1.816 -12.919 4.273 1.00 95.56 114 ALA A N 1
ATOM 902 C CA . ALA A 1 114 ? -1.313 -11.943 5.235 1.00 95.56 114 ALA A CA 1
ATOM 903 C C . ALA A 1 114 ? -2.450 -11.275 6.016 1.00 95.56 114 ALA A C 1
ATOM 905 O O . ALA A 1 114 ? -2.362 -11.196 7.234 1.00 95.56 114 ALA A O 1
ATOM 906 N N . ALA A 1 115 ? -3.529 -10.877 5.340 1.00 95.06 115 ALA A N 1
ATOM 907 C CA . ALA A 1 115 ? -4.717 -10.307 5.967 1.00 95.06 115 ALA A CA 1
ATOM 908 C C . ALA A 1 115 ? -5.305 -11.256 7.017 1.00 95.06 115 ALA A C 1
ATOM 910 O O . ALA A 1 115 ? -5.537 -10.840 8.145 1.00 95.06 115 ALA A O 1
ATOM 911 N N . MET A 1 116 ? -5.448 -12.543 6.690 1.00 95.19 116 MET A N 1
ATOM 912 C CA . MET A 1 116 ? -5.946 -13.545 7.636 1.00 95.19 116 MET A CA 1
ATOM 913 C C . MET A 1 116 ? -5.065 -13.674 8.881 1.00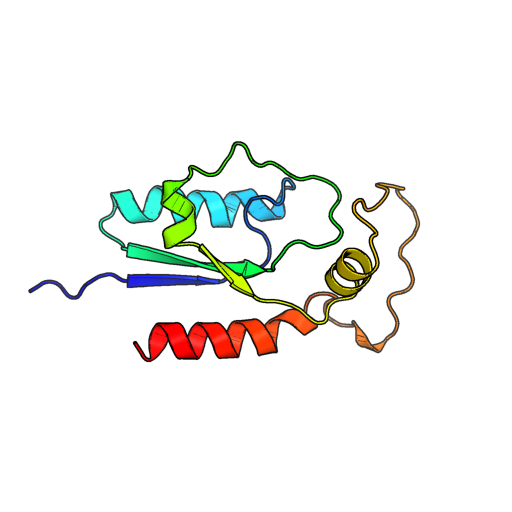 95.19 116 MET A C 1
ATOM 915 O O . MET A 1 116 ? -5.603 -13.825 9.968 1.00 95.19 116 MET A O 1
ATOM 919 N N . ARG A 1 117 ? -3.735 -13.572 8.748 1.00 93.62 117 ARG A N 1
ATOM 920 C CA . ARG A 1 117 ? -2.818 -13.594 9.904 1.00 93.62 117 ARG A CA 1
ATOM 921 C C . ARG A 1 117 ? -2.953 -12.353 10.784 1.00 93.62 117 ARG A C 1
ATOM 923 O O . ARG A 1 117 ? -2.841 -12.458 11.998 1.00 93.62 117 ARG A O 1
ATOM 930 N N . ILE A 1 118 ? -3.173 -11.192 10.169 1.00 91.12 118 ILE A N 1
ATOM 93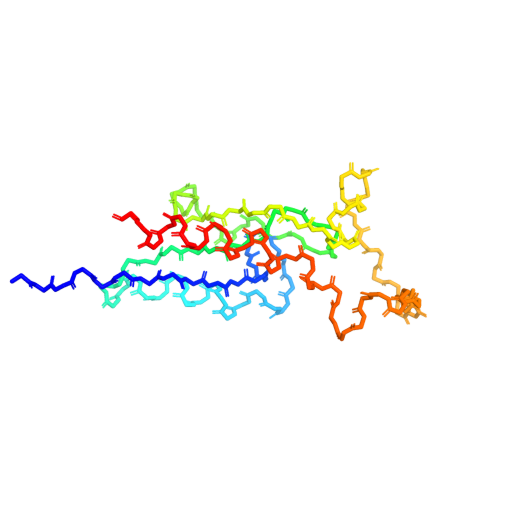1 C CA . ILE A 1 118 ? -3.368 -9.929 10.892 1.00 91.12 118 ILE A CA 1
ATOM 932 C C . ILE A 1 118 ? -4.692 -9.970 11.656 1.00 91.12 118 ILE A C 1
ATOM 934 O O . ILE A 1 118 ? -4.733 -9.590 12.813 1.00 91.12 118 ILE A O 1
ATOM 938 N N . LEU A 1 119 ? -5.757 -10.458 11.016 1.00 88.94 119 LEU A N 1
ATOM 939 C CA . LEU A 1 119 ? -7.095 -10.526 11.607 1.00 88.94 119 LEU A CA 1
ATOM 940 C C . LEU A 1 119 ? -7.253 -11.641 12.646 1.00 88.94 119 LEU A C 1
ATOM 942 O O . LEU A 1 119 ? -8.171 -11.581 13.454 1.00 88.94 119 LEU A O 1
ATOM 946 N N . SER A 1 120 ? -6.410 -12.675 12.601 1.00 84.44 120 SER A N 1
ATOM 947 C CA . SER A 1 120 ? -6.404 -13.744 13.604 1.00 84.44 120 SER A CA 1
ATOM 948 C C . SER A 1 120 ? -5.621 -13.396 14.871 1.00 84.44 120 SER A C 1
ATOM 950 O O . SER A 1 120 ? -5.570 -14.230 15.772 1.00 84.44 120 SER A O 1
ATOM 952 N N . THR A 1 121 ? -4.943 -12.245 14.893 1.00 64.12 121 THR A N 1
ATOM 953 C CA . THR A 1 121 ? -4.199 -11.738 16.054 1.00 64.12 121 THR A CA 1
ATOM 954 C C . THR A 1 121 ? -5.113 -10.847 16.879 1.00 64.12 121 THR A C 1
ATOM 956 O O . THR A 1 121 ? -5.132 -11.029 18.114 1.00 64.12 121 THR A O 1
#

Sequence (121 aa):
MSADKNILLIAYYFPPLGMGGVGRSYALFRHLPNHGYRVTILTVKNIVYPEYDHTRLEGSDE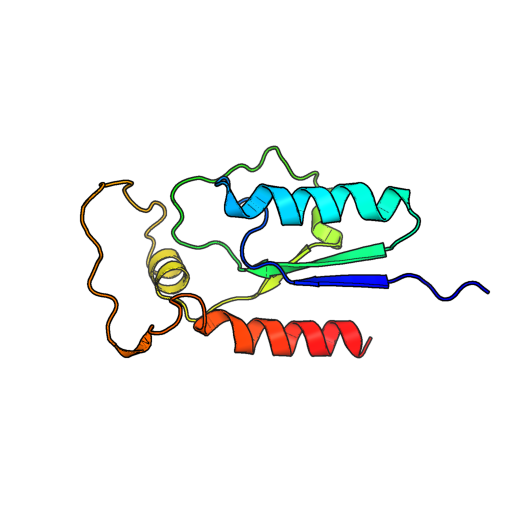ENIIRTGSYDPSRLMYLAGLRKKAVSGGAQFSAPRCYFPDSKRGWVGPAYRAAMRILST

Secondary structure (DSSP, 8-state):
-PPP-EEEEE-SS-TTB-STTSHHHHHHHHHGGGGT-EEEEEEEPP-S-S-B--TT--TTGGGGEEEE---SHHHHHHHTT-------TT------GGG-S-TTGGGHHHHHHHHHHHHT-

pLDDT: mean 83.55, std 15.99, range [38.12, 97.25]

Radius of gyration: 15.89 Å; chains: 1; bounding box: 31×27×54 Å